Protein AF-A0A934DCG7-F1 (afdb_monomer_lite)

Foldseek 3Di:
DAWDWDKDWDWDQDPVPRDTDIDIDIDTGPCNPVVVVVVVVVVVVVVVPD

Structure (mmCIF, N/CA/C/O backbone):
data_AF-A0A934DCG7-F1
#
_entry.id   AF-A0A934DCG7-F1
#
loop_
_atom_site.group_PDB
_atom_site.id
_atom_site.type_symbol
_atom_site.label_atom_id
_atom_site.label_alt_id
_atom_site.label_comp_id
_atom_site.label_asym_id
_atom_site.label_entity_id
_atom_site.label_seq_id
_atom_site.pdbx_PDB_ins_code
_atom_site.Cartn_x
_atom_site.Cartn_y
_atom_site.Cartn_z
_atom_site.occupancy
_atom_site.B_iso_or_equiv
_atom_site.auth_seq_id
_atom_site.auth_comp_id
_atom_site.auth_asym_id
_atom_site.auth_atom_id
_atom_site.pdbx_PDB_model_num
ATOM 1 N N . MET A 1 1 ? 15.515 -2.427 -18.007 1.00 61.38 1 MET A N 1
ATOM 2 C CA . MET A 1 1 ? 14.9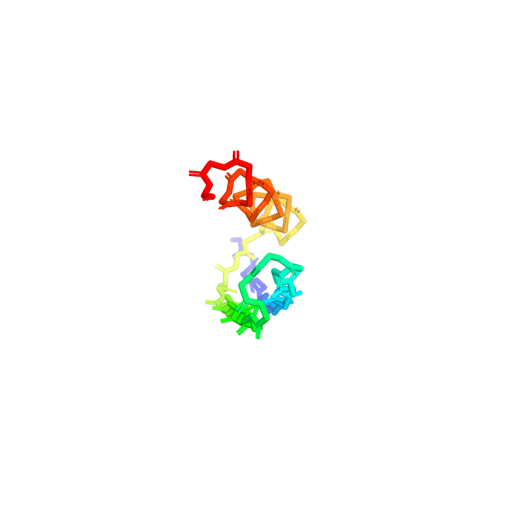81 -2.961 -16.732 1.00 61.38 1 MET A CA 1
ATOM 3 C C . MET A 1 1 ? 13.745 -3.790 -17.045 1.00 61.38 1 MET A C 1
ATOM 5 O O . MET A 1 1 ? 12.915 -3.306 -17.802 1.00 61.38 1 MET A O 1
ATOM 9 N N . LYS A 1 2 ? 13.635 -5.032 -16.551 1.00 79.00 2 LYS A N 1
ATOM 10 C CA . LYS A 1 2 ? 12.414 -5.840 -16.732 1.00 79.00 2 LYS A CA 1
ATOM 11 C C . LYS A 1 2 ? 11.365 -5.363 -15.723 1.00 79.00 2 LYS A C 1
ATOM 13 O O . LYS A 1 2 ? 11.664 -5.285 -14.535 1.00 79.00 2 LYS A O 1
ATOM 18 N N . LEU A 1 3 ? 10.184 -4.987 -16.206 1.00 85.44 3 LEU A N 1
ATOM 19 C CA . LEU A 1 3 ? 9.056 -4.597 -15.364 1.00 85.44 3 LEU A CA 1
ATOM 20 C C . LEU A 1 3 ? 8.264 -5.850 -14.991 1.00 85.44 3 LEU A C 1
ATOM 22 O O . LEU A 1 3 ? 7.980 -6.685 -15.847 1.00 85.44 3 LEU A O 1
ATOM 26 N N . HIS A 1 4 ? 7.918 -5.975 -13.716 1.00 84.75 4 HIS A N 1
ATOM 27 C CA . HIS A 1 4 ? 7.113 -7.066 -13.192 1.00 84.75 4 HIS A CA 1
ATOM 28 C C . HIS A 1 4 ? 5.722 -6.549 -12.819 1.00 84.75 4 HIS A C 1
ATOM 30 O O . HIS A 1 4 ? 5.626 -5.499 -12.172 1.00 84.75 4 HIS A O 1
ATOM 36 N N . PRO A 1 5 ? 4.647 -7.259 -13.200 1.00 89.75 5 PRO A N 1
ATOM 37 C CA . PRO A 1 5 ? 3.313 -6.930 -12.730 1.00 89.75 5 PRO A CA 1
ATOM 38 C C . PRO A 1 5 ? 3.203 -7.245 -11.234 1.00 89.75 5 PRO A C 1
ATOM 40 O O . PRO A 1 5 ? 3.612 -8.311 -10.776 1.00 89.75 5 PRO A O 1
ATOM 43 N N . LEU A 1 6 ? 2.643 -6.309 -10.478 1.00 89.56 6 LEU A N 1
ATOM 44 C CA . LEU A 1 6 ? 2.338 -6.438 -9.062 1.00 89.56 6 LEU A CA 1
ATOM 45 C C . LEU A 1 6 ? 0.865 -6.070 -8.855 1.00 89.56 6 LEU A C 1
ATOM 47 O O . LEU A 1 6 ? 0.435 -4.976 -9.224 1.00 89.56 6 LEU A O 1
ATOM 51 N N . SER A 1 7 ? 0.107 -6.985 -8.251 1.00 91.25 7 SER A N 1
ATOM 52 C CA . SER A 1 7 ? -1.265 -6.749 -7.805 1.00 91.25 7 SER A CA 1
ATOM 53 C C . SER A 1 7 ? -1.332 -6.927 -6.291 1.00 91.25 7 SER A C 1
ATOM 55 O O . SER A 1 7 ? -0.850 -7.929 -5.765 1.00 91.25 7 SER A O 1
ATOM 57 N N . VAL A 1 8 ? -1.876 -5.934 -5.592 1.00 90.38 8 VAL A N 1
ATOM 58 C CA . VAL A 1 8 ? -2.020 -5.929 -4.133 1.00 90.38 8 VAL A CA 1
ATOM 59 C C . VAL A 1 8 ? -3.445 -5.534 -3.794 1.00 90.38 8 VAL A C 1
ATOM 61 O O . VAL A 1 8 ? -3.912 -4.481 -4.222 1.00 90.38 8 VAL A O 1
ATOM 64 N N . GLN A 1 9 ? -4.117 -6.356 -2.994 1.00 90.81 9 GLN A N 1
ATOM 65 C CA . GLN A 1 9 ? -5.426 -6.045 -2.436 1.00 90.81 9 GLN A CA 1
ATOM 66 C C . GLN A 1 9 ? -5.301 -5.894 -0.922 1.00 90.81 9 GLN A C 1
ATOM 68 O O . GLN A 1 9 ? -4.769 -6.771 -0.244 1.00 90.81 9 GLN A O 1
ATOM 73 N N . ILE A 1 10 ? -5.784 -4.771 -0.400 1.00 87.75 10 ILE A N 1
ATOM 74 C CA . ILE A 1 10 ? -5.825 -4.479 1.030 1.00 87.75 10 ILE A CA 1
ATOM 75 C C . ILE A 1 10 ? -7.287 -4.409 1.438 1.00 87.75 10 ILE A C 1
ATOM 77 O O . ILE A 1 10 ? -8.042 -3.593 0.911 1.00 87.75 10 ILE A O 1
ATOM 81 N N . THR A 1 11 ? -7.667 -5.252 2.389 1.00 86.12 11 THR A N 1
ATOM 82 C CA . THR A 1 11 ? -8.991 -5.225 3.005 1.00 86.12 11 THR A CA 1
ATOM 83 C C . THR A 1 11 ? -8.818 -4.788 4.446 1.00 86.12 11 THR A C 1
ATOM 85 O O . THR A 1 11 ? -8.247 -5.519 5.254 1.00 86.12 11 THR A O 1
ATOM 88 N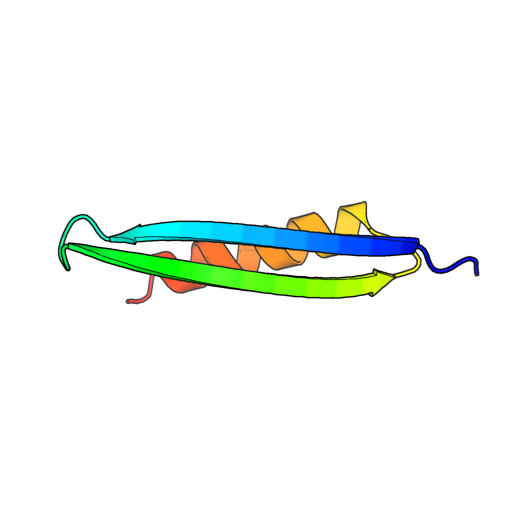 N . THR A 1 12 ? -9.291 -3.590 4.773 1.00 82.56 12 THR A N 1
ATOM 89 C CA . THR A 1 12 ? -9.306 -3.088 6.146 1.00 82.56 12 THR A CA 1
ATOM 90 C C . THR A 1 12 ? -10.734 -3.126 6.666 1.00 82.56 12 THR A C 1
ATOM 92 O O . THR A 1 12 ? -11.664 -2.636 6.026 1.00 82.56 12 THR A O 1
ATOM 95 N N . LYS A 1 13 ? -10.924 -3.759 7.825 1.00 78.88 13 LYS A N 1
ATOM 96 C CA . LYS A 1 13 ? -12.194 -3.719 8.547 1.00 78.88 13 LYS A CA 1
ATOM 97 C C . LYS A 1 13 ? -12.076 -2.655 9.616 1.00 78.88 13 LYS A C 1
ATOM 99 O O . LYS A 1 13 ? -11.286 -2.802 10.545 1.00 78.88 13 LYS A O 1
ATOM 104 N N . ASP A 1 14 ? -12.833 -1.583 9.460 1.00 73.31 14 ASP A N 1
ATOM 105 C CA . ASP A 1 14 ? -12.942 -0.581 10.505 1.00 73.31 14 ASP A CA 1
ATOM 106 C C . ASP A 1 14 ? -13.895 -1.106 11.588 1.00 73.31 14 ASP A C 1
ATOM 108 O O . ASP A 1 14 ? -15.086 -1.315 11.336 1.00 73.31 14 ASP A O 1
ATOM 112 N N . ALA A 1 15 ? -13.357 -1.363 12.782 1.00 67.31 15 ALA A N 1
ATOM 113 C CA . ALA A 1 15 ? -14.132 -1.856 13.917 1.00 67.31 15 ALA A CA 1
ATOM 114 C C . ALA A 1 15 ? -15.136 -0.811 14.433 1.00 67.31 15 ALA A C 1
ATOM 116 O O . ALA A 1 15 ? -16.174 -1.190 14.970 1.00 67.31 15 ALA A O 1
ATOM 117 N N . ALA A 1 16 ? -14.856 0.483 14.249 1.00 67.56 16 ALA A N 1
ATOM 118 C CA . ALA A 1 16 ? -15.731 1.561 14.696 1.00 67.56 16 ALA A CA 1
ATOM 119 C C . ALA A 1 16 ? -16.861 1.835 13.694 1.00 67.56 16 ALA A C 1
ATOM 121 O O . ALA A 1 16 ? -17.990 2.107 14.093 1.00 67.56 16 ALA A O 1
ATOM 122 N N . ALA A 1 17 ? -16.576 1.739 12.391 1.00 66.81 17 ALA A N 1
ATOM 123 C CA . ALA A 1 17 ? -17.538 2.083 11.345 1.00 66.81 17 ALA A CA 1
ATOM 124 C C . ALA A 1 17 ? -18.293 0.883 10.740 1.00 66.81 17 ALA A C 1
ATOM 126 O O . ALA A 1 17 ? -19.159 1.106 9.893 1.00 66.81 17 ALA A O 1
ATOM 127 N N . GLN A 1 18 ? -17.955 -0.367 11.103 1.00 65.38 18 GLN A N 1
ATOM 128 C CA . GLN A 1 18 ? -18.462 -1.595 10.452 1.00 65.38 18 GLN A CA 1
ATOM 129 C C . GLN A 1 18 ? -18.353 -1.553 8.915 1.00 65.38 18 GLN A C 1
ATOM 131 O O . GLN A 1 18 ? -19.136 -2.165 8.189 1.00 65.38 18 GLN A O 1
ATOM 136 N N . ARG A 1 19 ? -17.374 -0.808 8.393 1.00 70.81 19 ARG A N 1
ATOM 137 C CA . ARG A 1 19 ? -17.139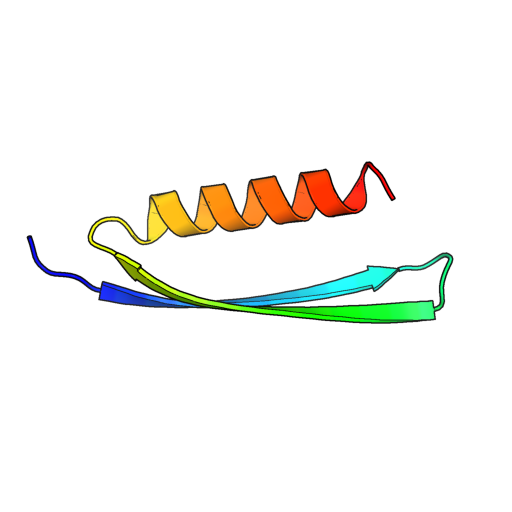 -0.664 6.957 1.00 70.81 19 ARG A CA 1
ATOM 138 C C . ARG A 1 19 ? -15.906 -1.458 6.576 1.00 70.81 19 ARG A C 1
ATOM 140 O O . ARG A 1 19 ? -14.833 -1.288 7.153 1.00 70.81 19 ARG A O 1
ATOM 147 N N . GLU A 1 20 ? -16.072 -2.315 5.579 1.00 77.88 20 GLU A N 1
ATOM 148 C CA . GLU A 1 20 ? -14.953 -2.952 4.900 1.00 77.88 20 GLU A CA 1
ATOM 149 C C . GLU A 1 20 ? -14.465 -2.016 3.797 1.00 77.88 20 GLU A C 1
ATOM 151 O O . GLU A 1 20 ? -15.190 -1.718 2.847 1.00 77.88 20 GLU A O 1
ATOM 156 N N . ILE A 1 21 ? -13.238 -1.522 3.931 1.00 81.06 21 ILE A N 1
ATOM 157 C CA . ILE A 1 21 ? -12.583 -0.736 2.893 1.00 81.06 21 ILE A CA 1
ATOM 158 C C . ILE A 1 21 ? -11.690 -1.695 2.113 1.00 81.06 21 ILE A C 1
ATOM 160 O O . ILE A 1 21 ? -10.736 -2.261 2.646 1.00 81.06 21 ILE A O 1
ATOM 164 N N . GLN A 1 22 ? -12.015 -1.882 0.838 1.00 86.12 22 GLN A N 1
ATOM 165 C CA . GLN A 1 22 ? -11.222 -2.679 -0.089 1.00 86.12 22 GLN A CA 1
ATOM 166 C C . GLN A 1 22 ? -10.453 -1.741 -1.020 1.00 86.12 22 GLN A C 1
ATOM 168 O O . GLN A 1 22 ? -11.042 -0.898 -1.694 1.00 86.12 22 GLN A O 1
ATOM 173 N N . GLN A 1 23 ? -9.130 -1.876 -1.053 1.00 85.31 23 GLN A N 1
ATOM 174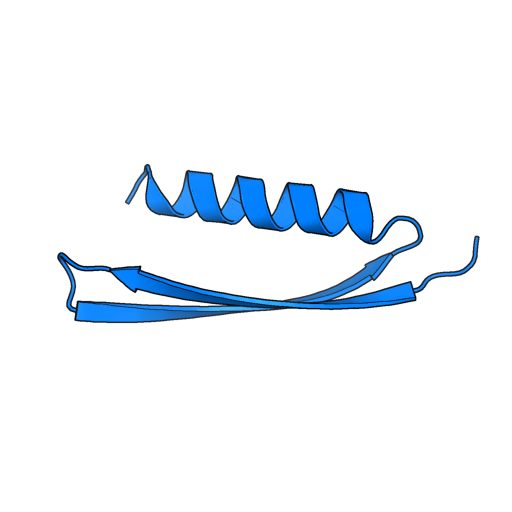 C CA . GLN A 1 23 ? -8.242 -1.101 -1.915 1.00 85.31 23 GLN A CA 1
ATOM 175 C C . GLN A 1 23 ? -7.462 -2.057 -2.811 1.00 85.31 23 GLN A C 1
ATOM 177 O O . GLN A 1 23 ? -6.781 -2.952 -2.317 1.00 85.31 23 GLN A O 1
ATOM 182 N N . SER A 1 24 ? -7.559 -1.867 -4.127 1.00 89.44 24 SER A N 1
ATOM 183 C CA . SER A 1 24 ? -6.816 -2.649 -5.116 1.00 89.44 24 SER A CA 1
ATOM 184 C C . SER A 1 24 ? -5.760 -1.779 -5.787 1.00 89.44 24 SER A C 1
ATOM 186 O O . SER A 1 24 ? -6.046 -0.670 -6.238 1.00 89.44 24 SER A O 1
ATOM 188 N N . TYR A 1 25 ? -4.537 -2.293 -5.851 1.00 86.94 25 TYR A N 1
ATOM 189 C CA . TYR A 1 25 ? -3.396 -1.671 -6.504 1.00 86.94 25 TYR A CA 1
ATOM 190 C C . TYR A 1 25 ? -2.888 -2.611 -7.589 1.00 86.94 25 TYR A C 1
ATOM 192 O O . TYR A 1 25 ? -2.501 -3.741 -7.301 1.00 86.94 25 TYR A O 1
ATOM 200 N N . VAL A 1 26 ? -2.864 -2.137 -8.832 1.00 90.25 26 VAL A N 1
ATOM 201 C CA . VAL A 1 26 ? -2.296 -2.862 -9.973 1.00 90.25 26 VAL A CA 1
ATOM 202 C C . VAL A 1 26 ? -1.246 -1.964 -10.605 1.00 90.25 26 VAL A C 1
ATOM 204 O O . VAL A 1 26 ? -1.564 -0.881 -11.089 1.00 90.25 26 VAL A O 1
ATOM 207 N N . LEU A 1 27 ? 0.016 -2.386 -10.562 1.00 89.94 27 LEU A N 1
ATOM 208 C CA . LEU A 1 27 ? 1.136 -1.598 -11.072 1.00 89.94 27 LEU A CA 1
ATOM 209 C C . LEU A 1 27 ? 2.217 -2.491 -11.683 1.00 89.94 27 LEU A C 1
ATOM 211 O O . LEU A 1 27 ? 2.377 -3.649 -11.308 1.00 89.94 27 LEU A O 1
ATOM 215 N N . GLN A 1 28 ? 2.976 -1.944 -12.626 1.00 90.69 28 GLN A N 1
ATOM 216 C CA . GLN A 1 28 ? 4.145 -2.605 -13.202 1.00 90.69 28 GLN A CA 1
ATOM 217 C C . GLN A 1 28 ? 5.403 -1.911 -12.682 1.00 90.69 28 GLN A C 1
ATOM 219 O O . GLN A 1 28 ? 5.529 -0.695 -12.794 1.00 90.69 28 GLN A O 1
ATOM 224 N N . THR A 1 29 ? 6.329 -2.660 -12.086 1.00 88.75 29 THR A N 1
ATOM 225 C CA . THR A 1 29 ? 7.511 -2.086 -11.424 1.00 88.75 29 THR A CA 1
ATOM 226 C C . THR A 1 29 ? 8.752 -2.950 -11.609 1.00 88.75 29 THR A C 1
ATOM 228 O O . THR A 1 29 ? 8.675 -4.174 -11.678 1.00 88.75 29 THR A O 1
ATOM 231 N N . ALA A 1 30 ? 9.921 -2.313 -11.662 1.00 90.06 30 ALA A N 1
ATOM 232 C CA . ALA A 1 30 ? 11.209 -3.003 -11.637 1.00 90.06 30 ALA A CA 1
ATOM 233 C C . ALA A 1 30 ? 11.573 -3.518 -10.227 1.00 90.06 30 ALA A C 1
ATOM 235 O O . ALA A 1 30 ? 12.409 -4.410 -10.090 1.00 90.06 30 ALA A O 1
ATOM 236 N N . HIS A 1 31 ? 10.939 -2.980 -9.175 1.00 89.81 31 HIS A N 1
ATOM 237 C CA . HIS A 1 31 ? 11.250 -3.272 -7.773 1.00 89.81 31 HIS A CA 1
ATOM 238 C C . HIS A 1 31 ? 9.981 -3.601 -6.959 1.00 89.81 31 HIS A C 1
ATOM 240 O O . HIS A 1 31 ? 9.591 -2.834 -6.075 1.00 89.81 31 HIS A O 1
ATOM 246 N N . PRO A 1 32 ? 9.341 -4.764 -7.192 1.00 87.69 32 PRO A N 1
ATOM 247 C CA . PRO A 1 32 ? 8.058 -5.119 -6.570 1.00 87.69 32 PRO A CA 1
ATOM 248 C C . PRO A 1 32 ? 8.094 -5.142 -5.037 1.00 87.69 32 PRO A C 1
ATOM 250 O O . PRO A 1 32 ? 7.130 -4.744 -4.392 1.00 87.69 32 PRO A O 1
ATOM 253 N N . ARG A 1 33 ? 9.228 -5.530 -4.438 1.00 90.88 33 ARG A N 1
ATOM 254 C CA . ARG A 1 33 ? 9.410 -5.531 -2.975 1.00 90.88 33 ARG A CA 1
ATOM 255 C C . ARG A 1 33 ? 9.340 -4.125 -2.371 1.00 90.88 33 ARG A C 1
ATOM 257 O O . ARG A 1 33 ? 8.735 -3.943 -1.322 1.00 90.88 33 ARG A O 1
ATOM 264 N N . TRP A 1 34 ? 9.927 -3.134 -3.039 1.00 91.69 34 TRP A N 1
ATOM 265 C CA . TRP A 1 34 ? 9.899 -1.744 -2.578 1.00 91.69 34 TRP A CA 1
ATOM 266 C C . 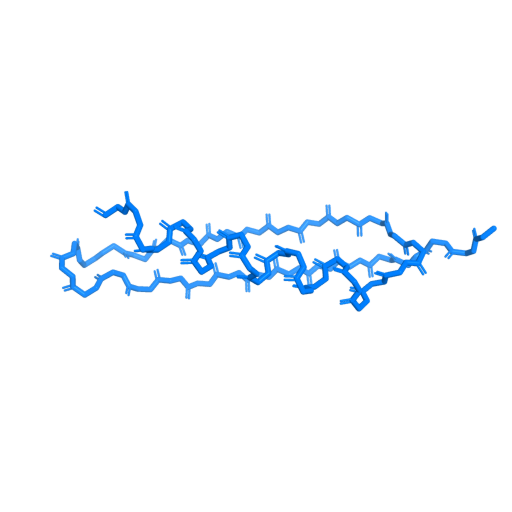TRP A 1 34 ? 8.514 -1.117 -2.740 1.00 91.69 34 TRP A C 1
ATOM 268 O O . TRP A 1 34 ? 8.077 -0.366 -1.869 1.00 91.69 34 TRP A O 1
ATOM 278 N N . GLU A 1 35 ? 7.803 -1.443 -3.822 1.00 90.69 35 GLU A N 1
ATOM 279 C CA . GLU A 1 35 ? 6.419 -0.988 -4.003 1.00 90.69 35 GLU A CA 1
ATOM 280 C C . GLU A 1 35 ? 5.473 -1.592 -2.962 1.00 90.69 35 GLU A C 1
ATOM 282 O O . GLU A 1 35 ? 4.641 -0.871 -2.418 1.00 90.69 35 GLU A O 1
ATOM 287 N N . LEU A 1 36 ? 5.648 -2.870 -2.604 1.00 90.25 36 LEU A N 1
ATOM 288 C CA . LEU A 1 36 ? 4.891 -3.508 -1.520 1.00 90.25 36 LEU A CA 1
ATOM 289 C C . LEU A 1 36 ? 5.042 -2.760 -0.191 1.00 90.25 36 LEU A C 1
ATOM 291 O O . LEU A 1 36 ? 4.043 -2.455 0.458 1.00 90.25 36 LEU A O 1
ATOM 295 N N . VAL A 1 37 ? 6.276 -2.423 0.195 1.00 91.56 37 VAL A N 1
ATOM 296 C CA . VAL A 1 37 ? 6.540 -1.683 1.439 1.00 91.56 37 VAL A CA 1
ATOM 297 C C . VAL A 1 37 ? 5.899 -0.294 1.395 1.00 91.56 37 VAL A C 1
ATOM 299 O O . VAL A 1 37 ? 5.264 0.116 2.364 1.00 91.56 37 VAL A O 1
ATOM 302 N N . LYS A 1 38 ? 5.988 0.414 0.262 1.00 91.56 38 LYS A N 1
ATOM 303 C CA . LYS A 1 38 ? 5.327 1.717 0.083 1.00 91.56 38 LYS A CA 1
ATOM 304 C C . LYS A 1 38 ? 3.806 1.623 0.216 1.00 91.56 38 LYS A C 1
ATOM 306 O O . LYS A 1 38 ? 3.211 2.441 0.917 1.00 91.56 38 LYS A O 1
ATOM 311 N N . ILE A 1 39 ? 3.186 0.633 -0.427 1.00 89.88 39 ILE A N 1
ATOM 312 C CA . ILE A 1 39 ? 1.741 0.381 -0.346 1.00 89.88 39 ILE A CA 1
ATOM 313 C C . ILE A 1 39 ? 1.330 0.081 1.102 1.00 89.88 39 ILE A C 1
ATOM 315 O O . ILE A 1 39 ? 0.375 0.674 1.603 1.00 89.88 39 ILE A O 1
ATOM 319 N N . PHE A 1 40 ? 2.087 -0.769 1.798 1.00 87.50 40 PHE A N 1
ATOM 320 C CA . PHE A 1 40 ? 1.827 -1.125 3.192 1.00 87.50 40 PHE A CA 1
ATOM 321 C C . PHE A 1 40 ? 1.923 0.080 4.134 1.00 87.50 40 PHE A C 1
ATOM 323 O O . PHE A 1 40 ? 1.005 0.336 4.912 1.00 87.50 40 PHE A O 1
ATOM 330 N N . ILE A 1 41 ? 3.000 0.864 4.032 1.00 89.81 41 ILE A N 1
ATOM 331 C CA . ILE A 1 41 ? 3.186 2.078 4.835 1.00 89.81 41 ILE A CA 1
ATOM 332 C C . ILE A 1 41 ? 2.042 3.066 4.577 1.00 89.81 41 ILE A C 1
ATOM 334 O O . ILE A 1 41 ? 1.468 3.612 5.519 1.00 89.81 41 ILE A O 1
ATOM 338 N N . ARG A 1 42 ? 1.661 3.271 3.312 1.00 87.38 42 ARG A N 1
ATOM 339 C CA . ARG A 1 42 ? 0.555 4.165 2.948 1.00 87.38 42 ARG A CA 1
ATOM 340 C C . ARG A 1 42 ? -0.775 3.711 3.552 1.00 87.38 42 ARG A C 1
ATOM 342 O O . ARG A 1 42 ? -1.512 4.549 4.068 1.00 87.38 42 ARG A O 1
ATOM 349 N N . ALA A 1 43 ? -1.066 2.413 3.523 1.00 83.69 43 ALA A N 1
ATOM 350 C CA . ALA A 1 43 ? -2.270 1.852 4.130 1.00 83.69 43 ALA A CA 1
ATOM 351 C C . ALA A 1 43 ? -2.273 2.005 5.660 1.00 83.69 43 ALA A C 1
ATOM 353 O O . ALA A 1 43 ? -3.276 2.427 6.230 1.00 83.69 43 ALA A O 1
ATOM 354 N N . MET A 1 44 ? -1.132 1.761 6.313 1.00 84.44 44 MET A N 1
ATOM 355 C CA . MET A 1 44 ? -0.938 1.988 7.751 1.00 84.44 44 MET A CA 1
ATOM 356 C C . MET A 1 44 ? -1.213 3.443 8.154 1.00 84.44 44 MET A C 1
ATOM 358 O O . MET A 1 44 ? -1.949 3.698 9.106 1.00 84.44 44 MET A O 1
ATOM 362 N N . PHE A 1 45 ? -0.666 4.413 7.417 1.00 83.88 45 PHE A N 1
ATOM 363 C CA . PHE A 1 45 ? -0.921 5.831 7.683 1.00 83.88 45 PHE A CA 1
ATOM 364 C C . PHE A 1 45 ? -2.371 6.230 7.395 1.00 83.88 45 PHE A C 1
ATOM 366 O O . PHE A 1 45 ? -2.946 7.003 8.155 1.00 83.88 45 PHE A O 1
ATOM 373 N N . SER A 1 46 ? -2.990 5.667 6.355 1.00 73.69 46 SER A N 1
ATOM 374 C CA . SER A 1 46 ? -4.407 5.903 6.056 1.00 73.69 46 SER A CA 1
ATOM 375 C C . SER A 1 46 ? -5.349 5.416 7.164 1.00 73.69 46 SER A C 1
ATOM 377 O O . SER A 1 46 ? -6.463 5.922 7.253 1.00 73.69 46 SER A O 1
ATOM 379 N N . LEU A 1 47 ? -4.924 4.440 7.971 1.00 69.12 47 LEU A N 1
ATOM 380 C CA . LEU A 1 47 ? -5.678 3.888 9.100 1.00 69.12 47 LEU A CA 1
ATOM 381 C C . LEU A 1 47 ? -5.515 4.707 10.385 1.00 69.12 47 LEU A C 1
ATOM 383 O O . LEU A 1 47 ? -6.420 4.741 11.204 1.00 69.12 47 LEU A O 1
ATOM 387 N N . LYS A 1 48 ? -4.358 5.352 10.579 1.00 58.25 48 LYS A N 1
ATOM 388 C CA . LYS A 1 48 ? -4.033 6.070 11.824 1.00 58.25 48 LYS A CA 1
ATOM 389 C C . LYS A 1 48 ? -4.574 7.509 11.871 1.00 58.25 48 LYS A C 1
ATOM 391 O O . LYS A 1 48 ? -4.558 8.123 12.930 1.00 58.25 48 LYS A O 1
ATOM 396 N N . PHE A 1 49 ? -4.999 8.053 10.731 1.00 52.22 49 PHE A N 1
ATOM 397 C CA . PHE A 1 49 ? -5.426 9.452 10.572 1.00 52.22 49 PHE A CA 1
ATOM 398 C C . PHE A 1 49 ? -6.910 9.616 10.208 1.00 52.22 49 PHE A C 1
ATOM 400 O O . PHE A 1 49 ? -7.322 10.703 9.803 1.00 52.22 49 PHE A O 1
ATOM 407 N N . ARG A 1 50 ? -7.706 8.554 10.331 1.00 47.91 50 ARG A N 1
ATOM 408 C CA . ARG A 1 50 ? -9.148 8.570 10.085 1.00 47.91 50 ARG A CA 1
ATOM 409 C C . ARG A 1 50 ? -9.880 8.046 11.306 1.00 47.91 50 ARG A C 1
ATOM 411 O O . ARG A 1 50 ? 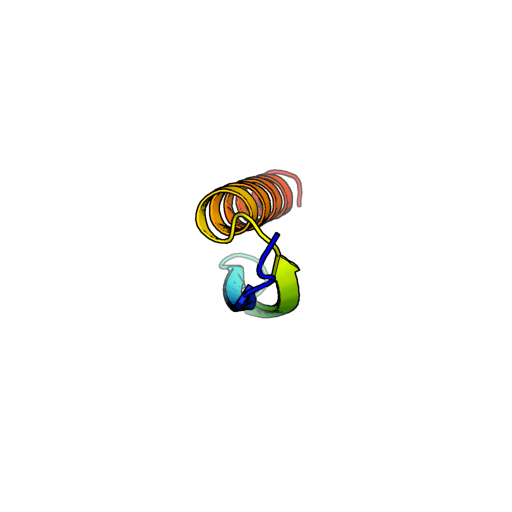-10.980 8.575 11.556 1.00 47.91 50 ARG A O 1
#

Secondary structure (DSSP, 8-state):
---EEEEEEEEEEETTTTEEEEEEEEEEES-HHHHHHHHHHHHHHHHH--

pLDDT: mean 81.94, std 11.02, range [47.91, 91.69]

Sequence (50 aa):
MKLHPLSVQITTKDAAAQREIQQSYVLQTAHPRWELVKIFIRAMFSLKFR

Radius of gyration: 12.98 Å; chains: 1; bounding box: 33×16×31 Å